Protein AF-A0AAU3AA51-F1 (afdb_monomer_lite)

pLDDT: mean 77.94, std 19.46, range [34.28, 97.44]

Secondary structure (DSSP, 8-state):
--------SSS---EEEEE-----SSSSS-HHHHHHHHHHHHHHH--SEEEEES--HHHHHHHHHHHHTTS---------TT-SHHHH----------

Sequence (98 aa):
MADLGIPTAGDGLHVMSLNLQVHWDNPPHTWPERRQTVADLLRRARPHLIGTQEGLRHQVLDVEAALGEYGGGHGWIGEGREGGETASSWPSSTTAGA

Foldseek 3Di:
DDPPPDDPPDDDQAEEEEELAAADPDDDPGCVVCLVVLLVVCLNRVHPYYHYHNDDPVSVVSNLVSSVVNDDNDDDQDAPPVDDDVRGDDPPPPPDDD

Structure (mmCIF, N/CA/C/O backbone):
data_AF-A0AAU3AA51-F1
#
_entry.id   AF-A0AAU3AA51-F1
#
loop_
_atom_site.group_PDB
_atom_site.id
_atom_site.type_symbol
_atom_site.label_atom_id
_atom_site.label_alt_id
_atom_site.label_comp_id
_atom_site.label_asym_id
_atom_site.label_entity_id
_atom_site.label_seq_id
_atom_site.pdbx_PDB_ins_code
_atom_site.Cartn_x
_atom_site.Cartn_y
_atom_site.Cartn_z
_atom_site.occupancy
_atom_site.B_iso_or_equiv
_atom_site.auth_seq_id
_atom_site.auth_comp_id
_atom_site.auth_asym_id
_atom_site.auth_atom_id
_atom_site.pdbx_PDB_model_num
ATOM 1 N N . MET A 1 1 ? 12.565 5.464 16.746 1.00 42.50 1 MET A N 1
ATOM 2 C CA . MET A 1 1 ? 11.626 4.904 15.752 1.00 42.50 1 MET A CA 1
ATOM 3 C C . MET A 1 1 ? 10.358 5.715 15.872 1.00 42.50 1 MET A C 1
ATOM 5 O O . MET A 1 1 ? 9.898 5.845 16.997 1.00 42.50 1 MET A O 1
ATOM 9 N N . ALA A 1 2 ? 9.895 6.351 14.793 1.00 46.12 2 ALA A N 1
ATOM 10 C CA . ALA A 1 2 ? 8.720 7.212 14.864 1.00 46.12 2 ALA A CA 1
ATOM 11 C C . ALA A 1 2 ? 7.540 6.395 15.396 1.00 46.12 2 ALA A C 1
ATOM 13 O O . ALA A 1 2 ? 7.203 5.356 14.828 1.00 46.12 2 ALA A O 1
ATOM 14 N N . ASP A 1 3 ? 6.973 6.848 16.509 1.00 54.62 3 ASP A N 1
ATOM 15 C CA . ASP A 1 3 ? 5.620 6.486 16.879 1.00 54.62 3 ASP A CA 1
ATOM 16 C C . ASP A 1 3 ? 4.736 6.931 15.710 1.00 54.62 3 ASP A C 1
ATOM 18 O O . ASP A 1 3 ? 4.540 8.124 15.489 1.00 54.62 3 ASP A O 1
ATOM 22 N N . LEU A 1 4 ? 4.303 5.975 14.882 1.00 58.34 4 LEU A N 1
ATOM 23 C CA . LEU A 1 4 ? 3.358 6.238 13.793 1.00 58.34 4 LEU A CA 1
ATOM 24 C C . LEU A 1 4 ? 1.975 6.624 14.351 1.00 58.34 4 LEU A C 1
ATOM 26 O O . LEU A 1 4 ? 1.086 6.957 13.574 1.00 58.34 4 LEU A O 1
ATOM 30 N N . GLY A 1 5 ? 1.808 6.589 15.680 1.00 53.53 5 GLY A N 1
ATOM 31 C CA . GLY A 1 5 ? 0.664 7.130 16.387 1.00 53.53 5 GLY A CA 1
ATOM 32 C C . GLY A 1 5 ? -0.514 6.177 16.516 1.00 53.53 5 GLY A C 1
ATOM 33 O O . GLY A 1 5 ? -1.626 6.669 16.646 1.00 53.53 5 GLY A O 1
ATOM 34 N N . ILE A 1 6 ? -0.358 4.847 16.456 1.00 60.41 6 ILE A N 1
ATOM 35 C CA . ILE A 1 6 ? -1.530 3.953 16.532 1.00 60.41 6 ILE A CA 1
ATOM 36 C C . ILE A 1 6 ? -1.143 2.577 17.114 1.00 60.41 6 ILE A C 1
ATOM 38 O O . ILE A 1 6 ? -0.124 2.006 16.724 1.00 60.41 6 ILE A O 1
ATOM 42 N N . PRO A 1 7 ? -1.916 2.048 18.082 1.00 54.75 7 PRO A N 1
ATOM 43 C CA . PRO A 1 7 ? -3.339 1.772 17.923 1.00 54.75 7 PRO A CA 1
ATOM 44 C C . PRO A 1 7 ? -4.225 2.835 18.581 1.00 54.75 7 PRO A C 1
ATOM 46 O O . PRO A 1 7 ? -3.966 3.239 19.712 1.00 54.75 7 PRO A O 1
ATOM 49 N N . THR A 1 8 ? -5.321 3.224 17.927 1.00 56.69 8 THR A N 1
ATOM 50 C CA . THR A 1 8 ? -6.450 3.858 18.597 1.00 56.69 8 THR A CA 1
ATOM 51 C C . THR A 1 8 ? -6.931 2.864 19.646 1.00 56.69 8 THR A C 1
ATOM 53 O O . THR A 1 8 ? -7.523 1.835 19.334 1.00 56.69 8 THR A O 1
ATOM 56 N N . ALA A 1 9 ? -6.610 3.124 20.909 1.00 55.16 9 ALA A N 1
ATOM 57 C CA . ALA A 1 9 ? -7.359 2.533 21.998 1.00 55.16 9 ALA A CA 1
ATOM 58 C C . ALA A 1 9 ? -8.784 3.111 21.903 1.00 55.16 9 ALA A C 1
ATOM 60 O O . ALA A 1 9 ? -8.965 4.313 22.091 1.00 55.16 9 ALA A O 1
ATOM 61 N N . GLY A 1 10 ? -9.769 2.278 21.548 1.00 60.94 10 GLY A N 1
ATOM 62 C CA . GLY A 1 10 ? -11.185 2.659 21.408 1.00 60.94 10 GLY A CA 1
ATOM 63 C C . GLY A 1 10 ? -11.714 2.666 19.965 1.00 60.94 10 GLY A C 1
ATOM 64 O O . GLY A 1 10 ? -11.006 2.297 19.032 1.00 60.94 10 GLY A O 1
ATOM 65 N N . ASP A 1 11 ? -12.962 3.111 19.786 1.00 69.38 11 ASP A N 1
ATOM 66 C CA . ASP A 1 11 ? -13.775 3.020 18.550 1.00 69.38 11 ASP A CA 1
ATOM 67 C C . ASP A 1 11 ? -13.344 3.967 17.398 1.00 69.38 11 ASP A C 1
ATOM 69 O O . ASP A 1 11 ? -14.157 4.407 16.583 1.00 69.38 11 ASP A O 1
ATOM 73 N N . GLY A 1 12 ? -12.067 4.351 17.337 1.00 79.38 12 GLY A N 1
ATOM 74 C CA . GLY A 1 12 ? -11.553 5.328 16.373 1.00 79.38 12 GLY A CA 1
ATOM 75 C C . GLY A 1 12 ? -11.196 4.725 15.011 1.00 79.38 12 GLY A C 1
ATOM 76 O O . GLY A 1 12 ? -10.447 3.749 14.931 1.00 79.38 12 GLY A O 1
ATOM 77 N N . LEU A 1 13 ? -11.645 5.366 13.925 1.00 85.75 13 LEU A N 1
ATOM 78 C CA . LEU A 1 13 ? -11.292 4.990 12.554 1.00 85.75 13 LEU A CA 1
ATOM 79 C C . LEU A 1 13 ? -9.874 5.462 12.186 1.00 85.75 13 LEU A C 1
ATOM 81 O O . LEU A 1 13 ? -9.649 6.622 11.854 1.00 85.75 13 LEU A O 1
ATOM 85 N N . HIS A 1 14 ? -8.916 4.540 12.193 1.00 87.19 14 HIS A N 1
ATOM 86 C CA . HIS A 1 14 ? -7.586 4.751 11.610 1.00 87.19 14 HIS A CA 1
ATOM 87 C C . HIS A 1 14 ? -7.604 4.691 10.068 1.00 87.19 14 HIS A C 1
ATOM 89 O O . HIS A 1 14 ? -7.926 3.651 9.488 1.00 87.19 14 HIS A O 1
ATOM 95 N N . VAL A 1 15 ? -7.219 5.797 9.424 1.00 91.31 15 VAL A N 1
ATOM 96 C CA . VAL A 1 15 ? -7.157 5.958 7.963 1.00 91.31 15 VAL A CA 1
ATOM 97 C C . VAL A 1 15 ? -5.724 6.244 7.516 1.00 91.31 15 VAL A C 1
ATOM 99 O O . VAL A 1 15 ? -5.023 7.030 8.149 1.00 91.31 15 VAL A O 1
ATOM 102 N N . MET A 1 16 ? -5.310 5.655 6.394 1.00 92.88 16 MET A N 1
ATOM 103 C CA . MET A 1 16 ? -3.998 5.861 5.779 1.00 92.88 16 MET A CA 1
ATOM 104 C C . MET A 1 16 ? -4.136 6.272 4.307 1.00 92.88 16 MET A C 1
ATOM 106 O O . MET A 1 16 ? -4.987 5.764 3.581 1.00 92.88 16 MET A O 1
ATOM 110 N N . SER A 1 17 ? -3.260 7.163 3.843 1.00 94.62 17 SER A N 1
ATOM 111 C CA . SER A 1 17 ? -3.022 7.387 2.412 1.00 94.62 17 SER A CA 1
ATOM 112 C C . SER A 1 17 ? -1.594 6.968 2.087 1.00 94.62 17 SER A C 1
ATOM 114 O O . SER A 1 17 ? -0.668 7.356 2.801 1.00 94.62 17 SER A O 1
ATOM 116 N N . LEU A 1 18 ? -1.417 6.151 1.050 1.00 95.62 18 LEU A N 1
ATOM 117 C CA . LEU A 1 18 ? -0.122 5.597 0.673 1.00 95.62 18 LEU A CA 1
ATOM 118 C C . LEU A 1 18 ? 0.071 5.628 -0.843 1.00 95.62 18 LEU A C 1
ATOM 120 O O . LEU A 1 18 ? -0.515 4.838 -1.583 1.00 95.62 18 LEU A O 1
ATOM 124 N N . ASN A 1 19 ? 0.980 6.477 -1.308 1.00 95.81 19 ASN A N 1
ATOM 125 C CA . ASN A 1 19 ? 1.473 6.366 -2.671 1.00 95.81 19 ASN A CA 1
ATOM 126 C C . ASN A 1 19 ? 2.447 5.180 -2.736 1.00 95.81 19 ASN A C 1
ATOM 128 O O . ASN A 1 19 ? 3.468 5.172 -2.045 1.00 95.81 19 ASN A O 1
ATOM 132 N N . LEU A 1 20 ? 2.123 4.163 -3.539 1.00 95.44 20 LEU A N 1
ATOM 133 C CA . LEU A 1 20 ? 2.960 2.969 -3.669 1.00 95.44 20 LEU A CA 1
ATOM 134 C C . LEU A 1 20 ? 4.207 3.229 -4.509 1.00 95.44 20 LEU A C 1
ATOM 136 O O . LEU A 1 20 ? 5.155 2.444 -4.418 1.00 95.44 20 LEU A O 1
ATOM 140 N N . GLN A 1 21 ? 4.219 4.326 -5.275 1.00 95.12 21 GLN A N 1
ATOM 141 C CA . GLN A 1 21 ? 5.100 4.579 -6.408 1.00 95.12 21 GLN A CA 1
ATOM 142 C C . GLN A 1 21 ? 4.985 3.432 -7.419 1.00 95.12 21 GLN A C 1
ATOM 144 O O . GLN A 1 21 ? 5.234 2.261 -7.099 1.00 95.12 21 GLN A O 1
ATOM 149 N N . VAL A 1 22 ? 4.616 3.768 -8.652 1.00 93.56 22 VAL A N 1
ATOM 150 C CA . VAL A 1 22 ? 4.456 2.784 -9.733 1.00 93.56 22 VAL A CA 1
ATOM 151 C C . VAL A 1 22 ? 5.684 1.868 -9.837 1.00 93.56 22 VAL A C 1
ATOM 153 O O . VAL A 1 22 ? 6.818 2.289 -9.604 1.00 93.56 22 VAL A O 1
ATOM 156 N N . HIS A 1 23 ? 5.467 0.588 -10.139 1.00 94.94 23 HIS A N 1
ATOM 157 C CA . HIS A 1 23 ? 6.560 -0.348 -10.374 1.00 94.94 23 HIS A CA 1
ATOM 158 C C . HIS A 1 23 ? 7.284 -0.027 -11.689 1.00 94.94 23 HIS A C 1
ATOM 160 O O . HIS A 1 23 ? 6.684 -0.098 -12.759 1.00 94.94 23 HIS A O 1
ATOM 166 N N . TRP A 1 24 ? 8.580 0.270 -11.585 1.00 93.75 24 TRP A N 1
ATOM 167 C CA . TRP A 1 24 ? 9.530 0.307 -12.697 1.00 93.75 24 TRP A CA 1
ATOM 168 C C . TRP A 1 24 ? 10.599 -0.761 -12.450 1.00 93.75 24 TRP A C 1
ATOM 170 O O . TRP A 1 24 ? 11.061 -0.905 -11.317 1.00 93.75 24 TRP A O 1
ATOM 180 N N . ASP A 1 25 ? 11.015 -1.473 -13.498 1.00 92.94 25 ASP A N 1
ATOM 181 C CA . ASP A 1 25 ? 12.013 -2.551 -13.396 1.00 92.94 25 ASP A CA 1
ATOM 182 C C . ASP A 1 25 ? 13.462 -2.038 -13.290 1.00 92.94 25 ASP A C 1
ATOM 184 O O . ASP A 1 25 ? 14.394 -2.821 -13.117 1.00 92.94 25 ASP A O 1
ATOM 188 N N . ASN A 1 26 ? 13.680 -0.723 -13.399 1.00 92.81 26 ASN A N 1
ATOM 189 C CA . ASN A 1 26 ? 15.014 -0.143 -13.310 1.00 92.81 26 ASN A CA 1
ATOM 190 C C . ASN A 1 26 ? 15.439 0.039 -11.839 1.00 92.81 26 ASN A C 1
ATOM 192 O O . ASN A 1 26 ? 14.796 0.815 -11.129 1.00 92.81 26 ASN A O 1
ATOM 196 N N . PRO A 1 27 ? 16.523 -0.609 -11.378 1.00 90.50 27 PRO A N 1
ATOM 197 C CA . PRO A 1 27 ? 17.018 -0.427 -10.019 1.00 90.50 27 PRO A CA 1
ATOM 198 C C . PRO A 1 27 ? 17.631 0.973 -9.812 1.00 90.50 27 PRO A C 1
ATOM 200 O O . PRO A 1 27 ? 18.073 1.605 -10.778 1.00 90.50 27 PRO A O 1
ATOM 203 N N . PRO A 1 28 ? 17.740 1.450 -8.556 1.00 91.81 28 PRO A N 1
ATOM 204 C CA . PRO A 1 28 ? 17.302 0.810 -7.306 1.00 91.81 28 PRO A CA 1
ATOM 205 C C . PRO A 1 28 ? 15.816 1.067 -6.980 1.00 91.81 28 PRO A C 1
ATOM 207 O O . PRO A 1 28 ? 15.183 1.933 -7.575 1.00 91.81 28 PRO A O 1
ATOM 210 N N . HIS A 1 29 ? 15.287 0.376 -5.962 1.00 93.38 29 HIS A N 1
ATOM 211 C CA . HIS A 1 29 ? 13.942 0.579 -5.390 1.00 93.38 29 HIS A CA 1
ATOM 212 C C . HIS A 1 29 ? 12.782 0.064 -6.253 1.00 93.38 29 HIS A C 1
ATOM 214 O O . HIS A 1 29 ? 11.658 0.584 -6.207 1.00 93.38 29 HIS A O 1
ATOM 220 N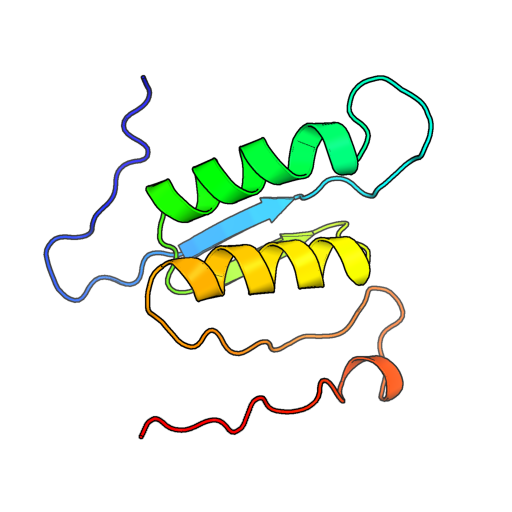 N . THR A 1 30 ? 13.040 -1.019 -6.978 1.00 96.81 30 THR A N 1
ATOM 221 C CA . THR A 1 30 ? 12.019 -1.814 -7.664 1.00 96.81 30 THR A CA 1
ATOM 222 C C . THR A 1 30 ? 10.938 -2.282 -6.682 1.00 96.81 30 THR A C 1
ATOM 224 O O . THR A 1 30 ? 11.120 -2.303 -5.459 1.00 96.81 30 THR A O 1
ATOM 227 N N . TRP A 1 31 ? 9.768 -2.664 -7.195 1.00 97.44 31 TRP A N 1
ATOM 228 C CA . TRP A 1 31 ? 8.688 -3.137 -6.327 1.00 97.44 31 TRP A CA 1
ATOM 229 C C . TRP A 1 31 ? 9.074 -4.384 -5.510 1.00 97.44 31 TRP A C 1
ATOM 231 O O . TRP A 1 31 ? 8.825 -4.373 -4.303 1.00 97.44 31 TRP A O 1
ATOM 241 N N . PRO A 1 32 ? 9.743 -5.412 -6.076 1.00 97.12 32 PRO A N 1
ATOM 242 C CA . PRO A 1 32 ? 10.221 -6.555 -5.297 1.00 97.12 32 PRO A CA 1
ATOM 243 C C . PRO A 1 32 ? 11.117 -6.177 -4.111 1.00 97.12 32 PRO A C 1
ATOM 245 O O . PRO A 1 32 ? 11.021 -6.807 -3.060 1.00 97.12 32 PRO A O 1
ATOM 248 N N . GLU A 1 33 ? 11.938 -5.131 -4.248 1.00 97.25 33 GLU A N 1
ATOM 249 C CA . GLU A 1 33 ? 12.801 -4.630 -3.169 1.00 97.25 33 GLU A CA 1
ATOM 250 C C . GLU A 1 33 ? 12.009 -3.880 -2.085 1.00 97.25 33 GLU A C 1
ATOM 252 O O . GLU A 1 33 ? 12.404 -3.867 -0.919 1.00 97.25 33 GLU A O 1
ATOM 257 N N . ARG A 1 34 ? 10.883 -3.250 -2.447 1.00 97.00 34 ARG A N 1
ATOM 258 C CA . ARG A 1 34 ? 10.085 -2.414 -1.533 1.00 97.00 34 ARG A CA 1
ATOM 259 C C . ARG A 1 34 ? 8.912 -3.137 -0.878 1.00 97.00 34 ARG A C 1
ATOM 261 O O . ARG A 1 34 ? 8.524 -2.746 0.224 1.00 97.00 34 ARG A O 1
ATOM 268 N N . ARG A 1 35 ? 8.353 -4.176 -1.508 1.00 96.44 35 ARG A N 1
ATOM 269 C CA . ARG A 1 35 ? 7.087 -4.803 -1.082 1.00 96.44 35 ARG A CA 1
ATOM 270 C C . ARG A 1 35 ? 7.109 -5.304 0.364 1.00 96.44 35 ARG A C 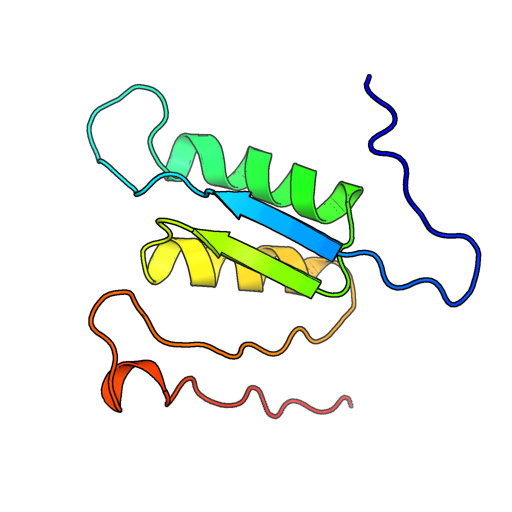1
ATOM 272 O O . ARG A 1 35 ? 6.132 -5.117 1.078 1.00 96.44 35 ARG A O 1
ATOM 279 N N . GLN A 1 36 ? 8.237 -5.845 0.837 1.00 96.06 36 GLN A N 1
ATOM 280 C CA . GLN A 1 36 ? 8.350 -6.316 2.223 1.00 96.06 36 GLN A CA 1
ATOM 281 C C . GLN A 1 36 ? 8.339 -5.154 3.226 1.00 96.06 36 GLN A C 1
ATOM 283 O O . GLN A 1 36 ? 7.676 -5.223 4.257 1.00 96.06 36 GLN A O 1
ATOM 288 N N . THR A 1 37 ? 9.014 -4.049 2.899 1.00 96.06 37 THR A N 1
ATOM 289 C CA . THR A 1 37 ? 8.997 -2.830 3.719 1.00 96.06 37 THR A CA 1
ATOM 290 C C . THR A 1 37 ? 7.591 -2.235 3.799 1.00 96.06 37 THR A C 1
ATOM 292 O O . THR A 1 37 ? 7.179 -1.777 4.867 1.00 96.06 37 THR A O 1
ATOM 295 N N . VAL A 1 38 ? 6.838 -2.275 2.693 1.00 96.06 38 VAL A N 1
ATOM 296 C CA . VAL A 1 38 ? 5.422 -1.877 2.660 1.00 96.06 38 VAL A CA 1
ATOM 297 C C . VAL A 1 38 ? 4.579 -2.804 3.536 1.00 96.06 38 VAL A C 1
ATOM 299 O O . VAL A 1 38 ? 3.827 -2.307 4.369 1.00 96.06 38 VAL A O 1
ATOM 302 N N . ALA A 1 39 ? 4.746 -4.125 3.434 1.00 94.50 39 ALA A N 1
ATOM 303 C CA . ALA A 1 39 ? 4.029 -5.079 4.281 1.00 94.50 39 ALA A CA 1
ATOM 304 C C . ALA A 1 39 ? 4.286 -4.828 5.778 1.00 94.50 39 ALA A C 1
ATOM 306 O O . ALA A 1 39 ? 3.348 -4.728 6.568 1.00 94.50 39 ALA A O 1
ATOM 307 N N . ASP A 1 40 ? 5.544 -4.612 6.174 1.00 93.75 40 ASP A N 1
ATOM 308 C CA . ASP A 1 40 ? 5.871 -4.293 7.564 1.00 93.75 40 ASP A CA 1
ATOM 309 C C . ASP A 1 40 ? 5.299 -2.941 8.018 1.00 93.75 40 ASP A C 1
ATOM 311 O O . ASP A 1 40 ? 4.961 -2.771 9.193 1.00 93.75 40 ASP A O 1
ATOM 315 N N . LEU A 1 41 ? 5.213 -1.947 7.128 1.00 93.25 41 LEU A N 1
ATOM 316 C CA . LEU A 1 41 ? 4.526 -0.686 7.420 1.00 93.25 41 LEU A CA 1
ATOM 317 C C . LEU A 1 41 ? 3.037 -0.930 7.690 1.00 93.25 41 LEU A C 1
ATOM 319 O O . LEU A 1 41 ? 2.543 -0.490 8.725 1.00 93.25 41 LEU A O 1
ATOM 323 N N . LEU A 1 42 ? 2.351 -1.670 6.817 1.00 91.50 42 LEU A N 1
ATOM 324 C CA . LEU A 1 42 ? 0.924 -1.979 6.953 1.00 91.50 42 LEU A CA 1
ATOM 325 C C . LEU A 1 42 ? 0.636 -2.781 8.226 1.00 91.50 42 LEU A C 1
ATOM 327 O O . LEU A 1 42 ? -0.292 -2.446 8.960 1.00 91.50 42 LEU A O 1
ATOM 331 N N . ARG A 1 43 ? 1.492 -3.756 8.553 1.00 88.56 43 ARG A N 1
ATOM 332 C CA . ARG A 1 43 ? 1.416 -4.541 9.794 1.00 88.56 43 ARG A CA 1
ATOM 333 C C . ARG A 1 43 ? 1.484 -3.671 11.047 1.00 88.56 43 ARG A C 1
ATOM 335 O O . ARG A 1 43 ? 0.792 -3.936 12.026 1.00 88.56 43 ARG A O 1
ATOM 342 N N . ARG A 1 44 ? 2.345 -2.650 11.035 1.00 87.56 44 ARG A N 1
ATOM 343 C CA . ARG A 1 44 ? 2.511 -1.718 12.161 1.00 87.56 44 ARG A CA 1
ATOM 344 C C . ARG A 1 44 ? 1.380 -0.698 12.222 1.00 87.56 44 ARG A C 1
ATOM 346 O O . ARG A 1 44 ? 0.899 -0.405 13.308 1.00 87.56 44 ARG A O 1
ATOM 353 N N . ALA A 1 45 ? 0.958 -0.185 11.069 1.00 88.25 45 ALA A N 1
ATOM 354 C CA . ALA A 1 45 ? -0.084 0.825 10.972 1.00 88.25 45 ALA A CA 1
ATOM 355 C C . ALA A 1 45 ? -1.469 0.253 11.315 1.00 88.25 45 ALA A C 1
ATOM 357 O O . ALA A 1 45 ? -2.219 0.885 12.051 1.00 88.25 45 ALA A O 1
ATOM 358 N N . ARG A 1 46 ? -1.814 -0.940 10.814 1.00 87.31 46 ARG A N 1
ATOM 359 C CA . ARG A 1 46 ? -3.164 -1.527 10.899 1.00 87.31 46 ARG A CA 1
ATOM 360 C C . ARG A 1 46 ? -4.267 -0.510 10.531 1.00 87.31 46 ARG A C 1
ATOM 362 O O . ARG A 1 46 ? -5.068 -0.143 11.394 1.00 87.31 46 ARG A O 1
ATOM 369 N N . PRO A 1 47 ? -4.272 0.036 9.299 1.00 88.69 47 PRO A N 1
ATOM 370 C CA . PRO A 1 47 ? -5.331 0.944 8.868 1.00 88.69 47 PRO A CA 1
ATOM 371 C C . PRO A 1 47 ? -6.659 0.191 8.730 1.00 88.69 47 PRO A C 1
ATOM 373 O O . PRO A 1 47 ? -6.684 -0.926 8.229 1.00 88.69 47 PRO A O 1
ATOM 376 N N . HIS A 1 48 ? -7.766 0.821 9.121 1.00 88.12 48 HIS A N 1
ATOM 377 C CA . HIS A 1 48 ? -9.111 0.316 8.809 1.00 88.12 48 HIS A CA 1
ATOM 378 C C . HIS A 1 48 ? -9.528 0.692 7.382 1.00 88.12 48 HIS A C 1
ATOM 380 O O . HIS A 1 48 ? -10.313 -0.008 6.751 1.00 88.12 48 HIS A O 1
ATOM 386 N N . LEU A 1 49 ? -9.007 1.817 6.881 1.00 89.44 49 LEU A N 1
ATOM 387 C CA . LEU A 1 49 ? -9.197 2.293 5.517 1.00 89.44 49 LEU A CA 1
ATOM 388 C C . LEU A 1 49 ? -7.855 2.778 4.970 1.00 89.44 49 LEU A C 1
ATOM 390 O O . LEU A 1 49 ? -7.186 3.599 5.600 1.00 89.44 49 LEU A O 1
ATOM 394 N N . ILE A 1 50 ? -7.483 2.305 3.784 1.00 92.00 50 ILE A N 1
ATOM 395 C CA . ILE A 1 50 ? -6.297 2.769 3.070 1.00 92.00 50 ILE A CA 1
ATOM 396 C C . ILE A 1 50 ? -6.663 3.203 1.653 1.00 92.00 50 ILE A C 1
ATOM 398 O O . ILE A 1 50 ? -7.309 2.468 0.911 1.00 92.00 50 ILE A O 1
ATOM 402 N N . GLY A 1 51 ? -6.229 4.404 1.278 1.00 93.38 51 GLY A N 1
ATOM 403 C CA . GLY A 1 51 ? -6.226 4.860 -0.108 1.00 93.38 51 GLY A CA 1
ATOM 404 C C . GLY A 1 51 ? -4.833 4.707 -0.706 1.00 93.38 51 GLY A C 1
ATOM 405 O O . GLY A 1 51 ? -3.866 5.210 -0.131 1.00 93.38 51 GLY A O 1
ATOM 406 N N . THR A 1 52 ? -4.721 4.048 -1.860 1.00 93.38 52 THR A N 1
ATOM 407 C CA . THR A 1 52 ? -3.442 3.892 -2.570 1.00 93.38 52 THR A CA 1
ATOM 408 C C . THR A 1 52 ? -3.370 4.748 -3.829 1.00 93.38 52 THR A C 1
ATOM 410 O O . THR A 1 52 ? -4.370 4.892 -4.529 1.00 93.38 52 THR A O 1
ATOM 413 N N . GLN A 1 53 ? -2.182 5.257 -4.163 1.00 93.19 53 GLN A N 1
ATOM 414 C CA . GLN A 1 53 ? -1.908 5.935 -5.440 1.00 93.19 53 GLN A CA 1
ATOM 415 C C . GLN A 1 53 ? -0.776 5.242 -6.203 1.00 93.19 53 GLN A C 1
ATOM 417 O O . GLN A 1 53 ? 0.037 4.537 -5.605 1.00 93.19 53 GLN A O 1
ATOM 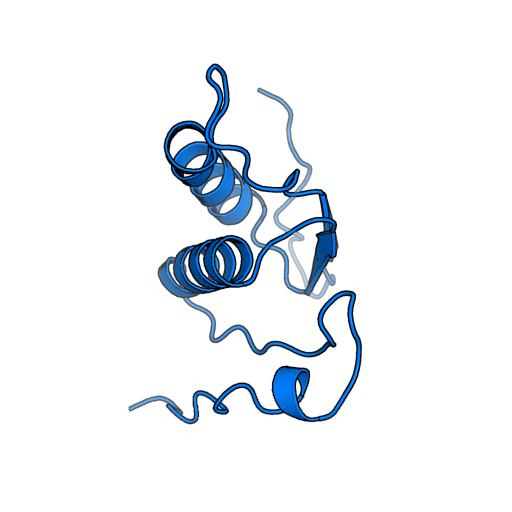422 N N . GLU A 1 54 ? -0.752 5.428 -7.526 1.00 92.88 54 GLU A N 1
ATOM 423 C CA . GLU A 1 54 ? 0.245 4.892 -8.476 1.00 92.88 54 GLU A CA 1
ATOM 424 C C . GLU A 1 54 ? 0.422 3.362 -8.505 1.00 92.88 54 GLU A C 1
ATOM 426 O O . GLU A 1 54 ? 1.223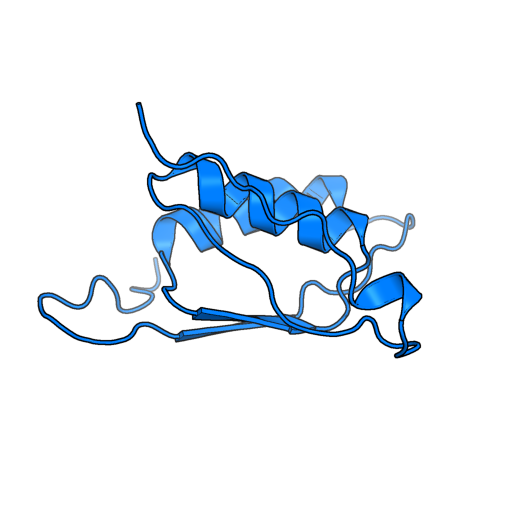 2.845 -9.282 1.00 92.88 54 GLU A O 1
ATOM 431 N N . GLY A 1 55 ? -0.342 2.616 -7.708 1.00 91.75 55 GLY A N 1
ATOM 432 C CA . GLY A 1 55 ? -0.290 1.163 -7.671 1.00 91.75 55 GLY A CA 1
ATOM 433 C C . GLY A 1 55 ? -0.739 0.537 -8.984 1.00 91.75 55 GLY A C 1
ATOM 434 O O . GLY A 1 55 ? -1.889 0.690 -9.397 1.00 91.75 55 GLY A O 1
ATOM 435 N N . LEU A 1 56 ? 0.147 -0.231 -9.614 1.00 91.25 56 LEU A N 1
ATOM 436 C CA . LEU A 1 56 ? -0.275 -1.203 -10.617 1.00 91.25 56 LEU A CA 1
ATOM 437 C C . LEU A 1 56 ? -1.052 -2.342 -9.951 1.00 91.25 56 LEU A C 1
ATOM 439 O O . LEU A 1 56 ? -0.910 -2.598 -8.755 1.00 91.25 56 LEU A O 1
ATOM 443 N N . ARG A 1 57 ? -1.849 -3.065 -10.745 1.00 87.38 57 ARG A N 1
ATOM 444 C CA . ARG A 1 57 ? -2.742 -4.126 -10.258 1.00 87.38 57 ARG A CA 1
ATOM 445 C C . ARG A 1 57 ? -2.036 -5.139 -9.349 1.00 87.38 57 ARG A C 1
ATOM 447 O O . ARG A 1 57 ? -2.573 -5.500 -8.310 1.00 87.38 57 ARG A O 1
ATOM 454 N N . HIS A 1 58 ? -0.837 -5.586 -9.722 1.00 91.19 58 HIS A N 1
ATOM 455 C CA . HIS A 1 58 ? -0.071 -6.540 -8.915 1.00 91.19 58 HIS A CA 1
ATOM 456 C C . HIS A 1 58 ? 0.445 -5.931 -7.605 1.00 91.19 58 HIS A C 1
ATOM 458 O O . HIS A 1 58 ? 0.481 -6.627 -6.602 1.00 91.19 58 HIS A O 1
ATOM 464 N N . GLN A 1 59 ? 0.781 -4.636 -7.582 1.00 94.38 59 GLN A N 1
ATOM 465 C CA . GLN A 1 59 ? 1.199 -3.954 -6.351 1.00 94.38 59 GLN A CA 1
ATOM 466 C C . GLN A 1 59 ? 0.032 -3.837 -5.364 1.00 94.38 59 GLN A C 1
ATOM 468 O O . GLN A 1 59 ? 0.224 -4.016 -4.167 1.00 94.38 59 GLN A O 1
ATOM 473 N N . VAL A 1 60 ? -1.179 -3.561 -5.862 1.00 91.38 60 VAL A N 1
ATOM 474 C CA . VAL A 1 60 ? -2.394 -3.493 -5.030 1.00 91.38 60 VAL A CA 1
ATOM 475 C C . VAL A 1 60 ? -2.761 -4.873 -4.475 1.00 91.38 60 VAL A C 1
ATOM 477 O O . VAL A 1 60 ? -3.090 -4.973 -3.299 1.00 91.38 60 VAL A O 1
ATOM 480 N N . LEU A 1 61 ? -2.628 -5.937 -5.275 1.00 90.31 61 LEU A N 1
ATOM 481 C CA . LEU A 1 61 ? -2.813 -7.321 -4.812 1.00 90.31 61 LEU A CA 1
ATOM 482 C C . LEU A 1 61 ? -1.819 -7.715 -3.713 1.00 90.31 61 LEU A C 1
ATOM 484 O O . LEU A 1 61 ? -2.198 -8.351 -2.735 1.00 90.31 61 LEU A O 1
ATOM 488 N N . ASP A 1 62 ? -0.557 -7.310 -3.845 1.00 94.19 62 ASP A N 1
ATOM 489 C CA . ASP A 1 62 ? 0.449 -7.536 -2.804 1.00 94.19 62 ASP A CA 1
ATOM 490 C C . ASP A 1 62 ? 0.108 -6.772 -1.506 1.00 94.19 62 ASP A C 1
ATOM 49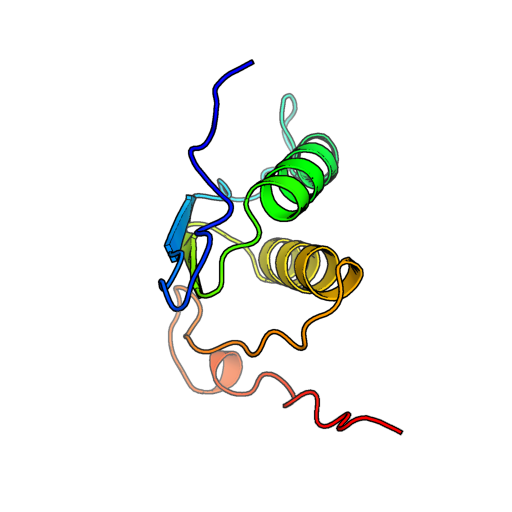2 O O . ASP A 1 62 ? 0.340 -7.281 -0.410 1.00 94.19 62 ASP A O 1
ATOM 496 N N . VAL A 1 63 ? -0.471 -5.568 -1.611 1.00 93.19 63 VAL A N 1
ATOM 497 C CA . VAL A 1 63 ? -0.974 -4.799 -0.456 1.00 93.19 63 VAL A CA 1
ATOM 498 C C . VAL A 1 63 ? -2.168 -5.494 0.200 1.00 93.19 63 VAL A C 1
ATOM 500 O O . VAL A 1 63 ? -2.193 -5.617 1.422 1.00 93.19 63 VAL A O 1
ATOM 503 N N . GLU A 1 64 ? -3.136 -5.970 -0.585 1.00 90.31 64 GLU A N 1
ATOM 504 C CA . GLU A 1 64 ? -4.292 -6.728 -0.089 1.00 90.31 64 GLU A CA 1
ATOM 505 C C . GLU A 1 64 ? -3.849 -8.002 0.643 1.00 90.31 64 GLU A C 1
ATOM 507 O O . GLU A 1 64 ? -4.280 -8.249 1.771 1.00 90.31 64 GLU A O 1
ATOM 512 N N . ALA A 1 65 ? -2.927 -8.766 0.048 1.00 90.94 65 ALA A N 1
ATOM 513 C CA . ALA A 1 65 ? -2.360 -9.958 0.667 1.00 90.94 65 ALA A CA 1
ATOM 514 C C . ALA A 1 65 ? -1.686 -9.627 2.007 1.00 90.94 65 ALA A C 1
ATOM 516 O O . ALA A 1 65 ? -1.973 -10.276 3.012 1.00 90.94 65 ALA A O 1
ATOM 517 N N . ALA A 1 66 ? -0.862 -8.572 2.051 1.00 91.75 66 ALA A N 1
ATOM 518 C CA . ALA A 1 66 ? -0.206 -8.132 3.280 1.00 91.75 66 ALA A CA 1
ATOM 519 C C . ALA A 1 66 ? -1.206 -7.694 4.366 1.00 91.75 66 ALA A C 1
ATOM 521 O O . ALA A 1 66 ? -0.982 -7.949 5.544 1.00 91.75 66 ALA A O 1
ATOM 522 N N . LEU A 1 67 ? -2.318 -7.051 4.002 1.00 89.94 67 LEU A N 1
ATOM 523 C CA . LEU A 1 67 ? -3.370 -6.675 4.954 1.00 89.94 67 LEU A CA 1
ATOM 524 C C . LEU A 1 67 ? -4.133 -7.897 5.497 1.00 89.94 67 LEU A C 1
ATOM 526 O O . LEU A 1 67 ? -4.519 -7.908 6.669 1.00 89.94 67 LEU A O 1
ATOM 530 N N . GLY A 1 68 ? -4.320 -8.932 4.672 1.00 86.75 68 GLY A N 1
ATOM 531 C CA . GLY A 1 68 ? -4.995 -10.178 5.047 1.00 86.75 68 GLY A CA 1
ATOM 532 C C . GLY A 1 68 ? -4.230 -11.034 6.064 1.00 86.75 68 GLY A C 1
ATOM 533 O O . GLY A 1 68 ? -4.856 -11.713 6.878 1.00 86.75 68 GLY A O 1
ATOM 534 N N . GLU A 1 69 ? -2.895 -10.965 6.088 1.00 83.38 69 GLU A N 1
ATOM 535 C CA . GLU A 1 69 ? -2.048 -11.752 7.006 1.00 83.38 69 GLU A CA 1
ATOM 536 C C . GLU A 1 69 ? -2.304 -11.471 8.499 1.00 83.38 69 GLU A C 1
ATOM 538 O O . GLU A 1 69 ? -1.978 -12.305 9.345 1.00 83.38 69 GLU A O 1
ATOM 543 N N . TYR A 1 70 ? -2.886 -10.316 8.847 1.00 73.81 70 TYR A N 1
ATOM 544 C CA . TYR A 1 70 ? -2.953 -9.837 10.236 1.00 73.81 70 TYR A CA 1
ATOM 545 C C . TYR A 1 70 ? -4.359 -9.827 10.858 1.00 73.81 70 TYR A C 1
ATOM 547 O O . TYR A 1 70 ? -4.546 -9.233 11.921 1.00 73.81 70 TYR A O 1
ATOM 555 N N . GLY A 1 71 ? -5.324 -10.539 10.262 1.00 58.62 71 GLY A N 1
ATOM 556 C CA . GLY A 1 71 ? -6.554 -10.939 10.965 1.00 58.62 71 GLY A CA 1
ATOM 557 C C . GLY A 1 71 ? -7.790 -10.066 10.735 1.00 58.62 71 GLY A C 1
ATOM 558 O O . GLY A 1 71 ? -8.597 -9.897 11.647 1.00 58.62 71 GLY A O 1
ATOM 559 N N . GLY A 1 72 ? -7.976 -9.550 9.521 1.00 65.56 72 GLY A N 1
ATOM 560 C CA . GLY A 1 72 ? -9.217 -8.900 9.099 1.00 65.56 72 GLY A CA 1
ATOM 561 C C . GLY A 1 72 ? -9.450 -9.092 7.605 1.00 65.56 72 GLY A C 1
ATOM 562 O O . GLY A 1 72 ? -8.524 -8.942 6.807 1.00 65.56 72 GLY A O 1
ATOM 563 N N . GLY A 1 73 ? -10.682 -9.430 7.220 1.00 75.62 73 GLY A N 1
ATOM 564 C CA . GLY A 1 73 ? -11.080 -9.424 5.815 1.00 75.62 73 GLY A CA 1
ATOM 565 C C . GLY A 1 73 ? -11.121 -7.984 5.320 1.00 75.62 73 GLY A C 1
ATOM 566 O O . GLY A 1 73 ? -12.022 -7.235 5.692 1.00 75.62 73 GLY A O 1
ATOM 567 N N . HIS A 1 74 ? -10.136 -7.583 4.522 1.00 80.75 74 HIS A N 1
ATOM 568 C CA . HIS A 1 74 ? -10.178 -6.299 3.836 1.00 80.75 74 HIS A CA 1
ATOM 569 C C . HIS A 1 74 ? -10.984 -6.476 2.552 1.00 80.75 74 HIS A C 1
ATOM 571 O O . HIS A 1 74 ? -10.756 -7.413 1.792 1.00 80.75 74 HIS A O 1
ATOM 577 N N . GLY A 1 75 ? -11.954 -5.592 2.342 1.00 81.75 75 GLY A N 1
ATOM 578 C CA . GLY A 1 75 ? -12.626 -5.443 1.059 1.00 81.75 75 GLY A CA 1
ATOM 579 C C . GLY A 1 75 ? -11.982 -4.316 0.263 1.00 81.75 75 GLY A C 1
ATOM 580 O O . GLY A 1 75 ? -11.381 -3.405 0.837 1.00 81.75 75 GLY A O 1
ATOM 581 N N . TRP A 1 76 ? -12.143 -4.351 -1.054 1.00 80.25 76 TRP A N 1
ATOM 582 C CA . TRP A 1 76 ? -11.667 -3.297 -1.939 1.00 80.25 76 TRP A CA 1
ATOM 583 C C . TRP A 1 76 ? -12.827 -2.627 -2.670 1.00 80.25 76 TRP A C 1
ATOM 585 O O . TRP A 1 76 ? -13.787 -3.281 -3.078 1.00 80.25 76 TRP A O 1
ATOM 595 N N . ILE A 1 77 ? -12.703 -1.315 -2.854 1.00 81.75 77 ILE A N 1
ATOM 596 C CA . ILE A 1 77 ? -13.545 -0.509 -3.736 1.00 81.75 77 ILE A CA 1
ATOM 597 C C . ILE A 1 77 ? -12.647 0.436 -4.536 1.00 81.75 77 ILE A C 1
ATOM 599 O O . ILE A 1 77 ? -11.643 0.929 -4.017 1.00 81.75 77 ILE A O 1
ATOM 603 N N . GLY A 1 78 ? -13.022 0.726 -5.777 1.00 74.88 78 GLY A N 1
ATOM 604 C CA . GLY A 1 78 ? -12.329 1.701 -6.612 1.00 74.88 78 GLY A CA 1
ATOM 605 C C . GLY A 1 78 ? -12.354 1.336 -8.088 1.00 74.88 78 GLY A C 1
ATOM 606 O O . GLY A 1 78 ? -12.970 0.358 -8.503 1.00 74.88 78 GLY A O 1
ATOM 607 N N . GLU A 1 79 ? -11.641 2.125 -8.878 1.00 73.94 79 GLU A N 1
ATOM 608 C CA . GLU A 1 79 ? -11.338 1.833 -10.274 1.00 73.94 79 GLU A CA 1
ATOM 609 C C . GLU A 1 79 ? -9.849 2.114 -10.506 1.00 73.94 79 GLU A C 1
ATOM 611 O O . GLU A 1 79 ? -9.241 2.945 -9.825 1.00 73.94 79 GLU A O 1
ATOM 616 N N . GLY A 1 80 ? -9.230 1.397 -11.444 1.00 71.50 80 GLY A N 1
ATOM 617 C CA . GLY A 1 80 ? -7.872 1.720 -11.881 1.00 71.50 80 GLY A CA 1
ATOM 618 C C . GLY A 1 80 ? -7.830 3.073 -12.603 1.00 71.50 80 GLY A C 1
ATOM 619 O O . GLY A 1 80 ? -8.864 3.623 -12.963 1.00 71.50 80 GLY A O 1
ATOM 620 N N . ARG A 1 81 ? -6.627 3.592 -12.886 1.00 68.81 81 ARG A N 1
ATOM 621 C CA . ARG A 1 81 ? -6.436 4.895 -13.566 1.00 68.81 81 ARG A CA 1
ATOM 622 C C . ARG A 1 81 ? -7.170 5.056 -14.905 1.00 68.81 81 ARG A C 1
ATOM 624 O O . ARG A 1 81 ? -7.411 6.180 -15.317 1.00 68.81 81 ARG A O 1
ATOM 631 N N . GLU A 1 82 ? -7.472 3.947 -15.579 1.00 70.19 82 GLU A N 1
ATOM 632 C CA . GLU A 1 82 ? -8.164 3.932 -16.875 1.00 70.19 82 GLU A CA 1
ATOM 633 C C . GLU A 1 82 ? -9.698 3.989 -16.730 1.00 70.19 82 GLU A C 1
ATOM 635 O O . GLU A 1 82 ? -10.396 4.175 -17.723 1.00 70.19 82 GLU A O 1
ATOM 640 N N . GLY A 1 83 ? -10.225 3.840 -15.507 1.00 63.97 83 GLY A N 1
ATOM 641 C 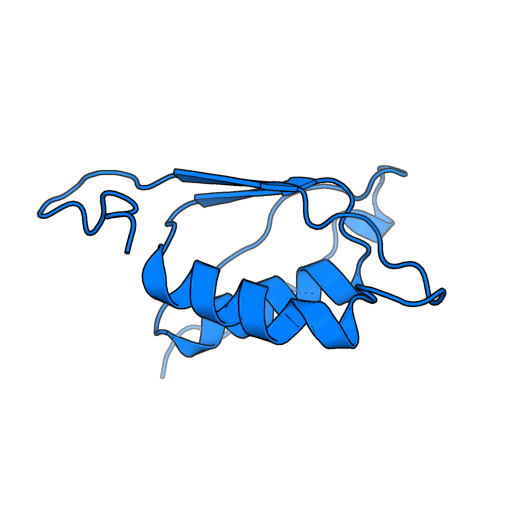CA . GLY A 1 83 ? -11.658 3.737 -15.231 1.00 63.97 83 GLY A CA 1
ATOM 642 C C . GLY A 1 83 ? -12.327 2.492 -15.834 1.00 63.97 83 GLY A C 1
ATOM 643 O O . GLY A 1 83 ? -11.719 1.719 -16.580 1.00 63.97 83 GLY A O 1
ATOM 644 N N . GLY A 1 84 ? -13.607 2.301 -15.515 1.00 58.84 84 GLY A N 1
ATOM 645 C CA . GLY A 1 84 ? -14.512 1.417 -16.259 1.00 58.84 84 GLY A CA 1
ATOM 646 C C . GLY A 1 84 ? -14.688 -0.016 -15.736 1.00 58.84 84 GLY A C 1
ATOM 647 O O . GLY A 1 84 ? -14.057 -0.476 -14.780 1.00 58.84 84 GLY A O 1
ATOM 648 N N . GLU A 1 85 ? -15.596 -0.741 -16.399 1.00 52.72 85 GLU A N 1
ATOM 649 C CA . GLU A 1 85 ? -16.216 -1.977 -15.896 1.00 52.72 85 GLU A CA 1
ATOM 650 C C . GLU A 1 85 ? -15.222 -3.128 -15.657 1.00 52.72 85 GLU A C 1
ATOM 652 O O . GLU A 1 85 ? -15.358 -3.875 -14.688 1.00 52.72 85 GLU A O 1
ATOM 657 N N . THR A 1 86 ? -14.154 -3.217 -16.455 1.00 50.59 86 THR A N 1
ATOM 658 C CA . THR A 1 86 ? -13.076 -4.213 -16.309 1.00 50.59 86 THR A CA 1
ATOM 659 C C . THR A 1 86 ? -12.214 -4.019 -15.058 1.00 50.59 86 THR A C 1
ATOM 661 O O . THR A 1 86 ? -11.530 -4.957 -14.649 1.00 50.59 86 THR A O 1
ATOM 664 N N . ALA A 1 87 ? -12.242 -2.835 -14.435 1.00 49.28 87 ALA A N 1
ATOM 665 C CA . ALA A 1 87 ? -11.601 -2.566 -13.146 1.00 49.28 87 ALA A CA 1
ATOM 666 C C . ALA A 1 87 ? -12.564 -2.710 -11.952 1.00 49.28 87 ALA A C 1
ATOM 668 O O . ALA A 1 87 ? -12.103 -2.888 -10.827 1.00 49.28 87 ALA A O 1
ATOM 669 N N . SER A 1 88 ? -13.878 -2.644 -12.198 1.00 42.97 88 SER A N 1
ATOM 670 C CA . SER A 1 88 ? -14.925 -2.671 -11.166 1.00 42.97 88 SER A CA 1
ATOM 671 C C . SER A 1 88 ? -15.302 -4.080 -10.685 1.00 42.97 88 SER A C 1
ATOM 673 O O . SER A 1 88 ? -15.810 -4.231 -9.576 1.00 42.97 88 SER A O 1
ATOM 675 N N . SER A 1 89 ? -15.010 -5.131 -11.465 1.00 45.50 89 SER A N 1
ATOM 676 C CA . SER A 1 89 ? -15.250 -6.519 -11.051 1.00 45.50 89 SER A CA 1
ATOM 677 C C . SER A 1 89 ? -13.977 -7.160 -10.492 1.00 45.50 89 SER A C 1
ATOM 679 O O . SER A 1 89 ? -13.336 -8.007 -11.121 1.00 45.50 89 SER A O 1
ATOM 681 N N . TRP A 1 90 ? -13.593 -6.765 -9.285 1.00 51.16 90 TRP A N 1
ATOM 682 C CA . TRP A 1 90 ? -12.772 -7.654 -8.469 1.00 51.16 90 TRP A CA 1
ATOM 683 C C . TRP A 1 90 ? -13.675 -8.766 -7.935 1.00 51.16 90 TRP A C 1
ATOM 685 O O . TRP A 1 90 ? -14.807 -8.475 -7.542 1.00 51.16 90 TRP A O 1
ATOM 695 N N . PRO A 1 91 ? -13.244 -10.041 -7.950 1.00 42.31 91 PRO A N 1
ATOM 696 C CA . PRO A 1 91 ? -14.031 -11.095 -7.338 1.00 42.31 91 PRO A CA 1
ATOM 697 C C . PRO A 1 91 ? -14.206 -10.734 -5.867 1.00 42.31 91 PRO A C 1
ATOM 699 O O . PRO A 1 91 ? -13.230 -10.608 -5.131 1.00 42.31 91 PRO A O 1
ATOM 702 N N . SER A 1 92 ? -15.456 -10.544 -5.452 1.00 41.91 92 SER A N 1
ATOM 703 C CA . SER A 1 92 ? -15.812 -10.483 -4.045 1.00 41.91 92 SER A CA 1
ATOM 704 C C . SER A 1 92 ? -15.238 -11.732 -3.388 1.00 41.91 92 SER A C 1
ATOM 706 O O . SER A 1 92 ? -15.674 -12.845 -3.698 1.00 41.91 92 SER A O 1
ATOM 708 N N . SER A 1 93 ? -14.252 -11.570 -2.510 1.00 43.12 93 SER A N 1
ATOM 709 C CA . SER A 1 93 ? -13.808 -12.622 -1.607 1.00 43.12 93 SER A CA 1
ATOM 710 C C . SER A 1 93 ? -14.935 -12.883 -0.606 1.00 43.12 93 SER A C 1
ATOM 712 O O . SER A 1 93 ? -14.913 -12.479 0.551 1.00 43.12 93 SER A O 1
ATOM 714 N N . THR A 1 94 ? -15.982 -13.571 -1.064 1.00 40.44 94 THR A N 1
ATOM 715 C CA . THR A 1 94 ? -16.902 -14.274 -0.181 1.00 40.44 94 THR A CA 1
ATOM 716 C C . THR A 1 94 ? -16.165 -15.500 0.337 1.00 40.44 94 THR A C 1
ATOM 718 O O . THR A 1 94 ? -16.360 -16.608 -0.147 1.00 40.44 94 THR A O 1
ATOM 721 N N . THR A 1 95 ? -15.333 -15.290 1.349 1.00 37.88 95 THR A N 1
ATOM 722 C CA . THR A 1 95 ? -15.125 -16.315 2.365 1.00 37.88 95 THR A CA 1
ATOM 723 C C . THR A 1 95 ? -15.454 -15.670 3.696 1.00 37.88 95 THR A C 1
ATOM 725 O O . THR A 1 95 ? -14.600 -15.141 4.404 1.00 37.88 95 THR A O 1
ATOM 728 N N . ALA A 1 96 ? -16.756 -15.677 3.989 1.00 35.84 96 ALA A N 1
ATOM 729 C CA . ALA A 1 96 ? -17.240 -15.649 5.355 1.00 35.84 96 ALA A CA 1
ATOM 730 C C . ALA A 1 96 ? -16.563 -16.786 6.129 1.00 35.84 96 ALA A C 1
ATOM 732 O O . ALA A 1 96 ? -16.321 -17.861 5.577 1.00 35.84 96 ALA A O 1
ATOM 733 N N . GLY A 1 97 ? -16.240 -16.512 7.389 1.00 36.09 97 GLY A N 1
ATOM 734 C CA . GLY A 1 97 ? -15.615 -17.477 8.274 1.00 36.09 97 GLY A CA 1
ATOM 735 C C . GLY A 1 97 ? -16.352 -18.815 8.329 1.00 36.09 97 GLY A C 1
ATOM 736 O O . GLY A 1 97 ? -17.580 -18.884 8.241 1.00 36.09 97 GLY A O 1
ATOM 737 N N . ALA A 1 98 ? -15.551 -19.854 8.525 1.00 34.28 98 ALA A N 1
ATOM 738 C CA . ALA A 1 98 ? -15.905 -21.058 9.253 1.00 34.28 98 ALA A CA 1
ATOM 739 C C . ALA A 1 98 ? -14.806 -21.283 10.297 1.00 34.28 98 ALA A C 1
ATOM 741 O O . ALA A 1 98 ? -13.624 -21.067 9.937 1.00 34.28 98 ALA A O 1
#

Radius of gyration: 14.67 Å; chains: 1; bounding box: 34×28×39 Å